Protein AF-A0A6N9BJA4-F1 (afdb_monomer_lite)

Foldseek 3Di:
DAWADDKDAQLVPDFAQEEAEDEDDAFAFQVVRCVCCVVCNVVRNRYMYGRTGQDAQHPPHRRGGDQDHPPDPPDDQPPPHPDRPPCSVVSYDDDDHPPPDDPDD

Radius of gyration: 16.51 Å; chains: 1; bounding box: 33×29×54 Å

Structure (mmCIF, N/CA/C/O backbone):
data_AF-A0A6N9BJA4-F1
#
_entry.id   AF-A0A6N9BJA4-F1
#
loop_
_atom_site.group_PDB
_atom_site.id
_atom_site.type_symbol
_atom_site.label_atom_id
_atom_site.label_alt_id
_atom_site.label_comp_id
_atom_site.label_asym_id
_atom_site.label_entity_id
_atom_site.label_seq_id
_atom_site.pdbx_PDB_ins_code
_atom_site.Cartn_x
_atom_site.Cartn_y
_atom_site.Cartn_z
_atom_site.occupancy
_atom_site.B_iso_or_equiv
_atom_site.auth_seq_id
_atom_site.auth_comp_id
_atom_site.auth_asym_id
_atom_site.auth_atom_id
_atom_site.pdbx_PDB_model_num
ATOM 1 N N . MET A 1 1 ? 18.940 1.744 1.580 1.00 66.00 1 MET A N 1
ATOM 2 C CA . MET A 1 1 ? 17.767 2.288 0.859 1.00 66.00 1 MET A CA 1
ATOM 3 C C . MET A 1 1 ? 16.543 2.140 1.757 1.00 66.00 1 MET A C 1
ATOM 5 O O . MET A 1 1 ? 16.544 1.218 2.558 1.00 66.00 1 MET A O 1
ATOM 9 N N . ARG A 1 2 ? 15.555 3.041 1.713 1.00 77.31 2 ARG A N 1
ATOM 10 C CA . ARG A 1 2 ? 14.319 2.942 2.515 1.00 77.31 2 ARG A CA 1
ATOM 11 C C . ARG A 1 2 ? 13.137 2.867 1.557 1.00 77.31 2 ARG A C 1
ATOM 13 O O . ARG A 1 2 ? 13.057 3.705 0.667 1.00 77.31 2 ARG A O 1
ATOM 20 N N . LEU A 1 3 ? 12.265 1.876 1.733 1.00 86.69 3 LEU A N 1
ATOM 21 C CA . LEU A 1 3 ? 11.016 1.795 0.978 1.00 86.69 3 LEU A CA 1
ATOM 22 C C . LEU A 1 3 ? 9.960 2.665 1.659 1.00 86.69 3 LEU A C 1
ATOM 24 O O . LEU A 1 3 ? 9.770 2.569 2.876 1.00 86.69 3 LEU A O 1
ATOM 28 N N . ASP A 1 4 ? 9.303 3.504 0.869 1.00 88.44 4 ASP A N 1
ATOM 29 C CA . ASP A 1 4 ? 8.211 4.371 1.298 1.00 88.44 4 ASP A CA 1
ATOM 30 C C . ASP A 1 4 ? 7.117 4.394 0.227 1.00 88.44 4 ASP A C 1
ATOM 32 O O . ASP A 1 4 ? 7.344 3.957 -0.904 1.00 88.44 4 ASP A O 1
ATOM 36 N N . GLY A 1 5 ? 5.931 4.861 0.591 1.00 92.94 5 GLY A N 1
ATOM 37 C CA . GLY A 1 5 ? 4.778 4.920 -0.301 1.00 92.94 5 GLY A CA 1
ATOM 38 C C . GLY A 1 5 ? 3.476 5.150 0.457 1.00 92.94 5 GLY A C 1
ATOM 39 O O . GLY A 1 5 ? 3.490 5.281 1.689 1.00 92.94 5 GLY A O 1
ATOM 40 N N . PRO A 1 6 ? 2.348 5.210 -0.258 1.00 97.00 6 PRO A N 1
ATOM 41 C CA . PRO A 1 6 ? 1.053 5.496 0.332 1.00 97.00 6 PRO A CA 1
ATOM 42 C C . PRO A 1 6 ? 0.620 4.445 1.360 1.00 97.00 6 PRO A C 1
ATOM 44 O O . PRO A 1 6 ? 0.995 3.264 1.339 1.00 97.00 6 PRO A O 1
ATOM 47 N N . ARG A 1 7 ? -0.183 4.918 2.314 1.00 96.69 7 ARG A N 1
ATOM 48 C CA . ARG A 1 7 ? -0.631 4.170 3.487 1.00 96.69 7 ARG A CA 1
ATOM 49 C C . ARG A 1 7 ? -2.104 4.431 3.744 1.00 96.69 7 ARG A C 1
ATOM 51 O O . ARG A 1 7 ? -2.547 5.571 3.650 1.00 96.69 7 ARG A O 1
ATOM 58 N N . HIS A 1 8 ? -2.820 3.395 4.165 1.00 97.44 8 HIS A N 1
ATOM 59 C CA . HIS A 1 8 ? -4.192 3.509 4.646 1.00 97.44 8 HIS A CA 1
ATOM 60 C C . HIS A 1 8 ? -4.255 3.012 6.095 1.00 97.44 8 HIS A C 1
ATOM 62 O O . HIS A 1 8 ? -3.972 1.831 6.338 1.00 97.44 8 HIS A O 1
ATOM 68 N N . PRO A 1 9 ? -4.581 3.885 7.067 1.00 96.94 9 PRO A N 1
ATOM 69 C CA . PRO A 1 9 ? -4.559 3.530 8.481 1.00 96.94 9 PRO A CA 1
ATOM 70 C C . PRO A 1 9 ? -5.639 2.488 8.829 1.00 96.94 9 PRO A C 1
ATOM 72 O O . PRO A 1 9 ? -6.603 2.329 8.074 1.00 96.94 9 PRO A O 1
ATOM 75 N N . PRO A 1 10 ? -5.509 1.801 9.980 1.00 97.25 10 PRO A N 1
ATOM 76 C CA . PRO A 1 10 ? -6.575 0.964 10.519 1.00 97.25 10 PRO A CA 1
ATOM 77 C C . PRO A 1 10 ? -7.874 1.750 10.688 1.00 97.25 10 PRO A C 1
ATOM 79 O O . PRO A 1 10 ? -7.871 2.856 11.233 1.00 97.25 10 PRO A O 1
ATOM 82 N N . ALA A 1 11 ? -8.994 1.152 10.283 1.00 95.44 11 ALA A N 1
ATOM 83 C CA . ALA A 1 11 ? -10.317 1.749 10.452 1.00 95.44 11 ALA A CA 1
ATOM 84 C C . ALA A 1 11 ? -10.696 1.913 11.935 1.00 95.44 11 ALA A C 1
ATOM 86 O O . ALA A 1 11 ? -11.505 2.770 12.278 1.00 95.44 11 ALA A O 1
ATOM 87 N N . THR A 1 12 ? -10.088 1.124 12.826 1.00 93.69 12 THR A N 1
ATOM 88 C CA . THR A 1 12 ? -10.274 1.248 14.279 1.00 93.69 12 THR A CA 1
ATOM 89 C C . THR A 1 12 ? -9.680 2.527 14.874 1.00 93.69 12 THR A C 1
ATOM 91 O O . THR A 1 12 ? -10.003 2.856 16.012 1.00 93.69 12 THR A O 1
ATOM 94 N N . GLY A 1 13 ? -8.770 3.215 14.172 1.00 91.00 13 GLY A N 1
ATOM 95 C CA . GLY A 1 13 ? -8.011 4.353 14.709 1.00 91.00 13 GLY A CA 1
ATOM 96 C C . GLY A 1 13 ? -6.980 3.988 15.790 1.00 91.00 13 GLY A C 1
ATOM 97 O O . GLY A 1 13 ? -6.265 4.861 16.278 1.00 91.00 13 GLY A O 1
ATOM 98 N N . ALA A 1 14 ? -6.877 2.709 16.160 1.00 91.19 14 ALA A N 1
ATOM 99 C CA . ALA A 1 14 ? -5.893 2.202 17.108 1.00 91.19 14 ALA A CA 1
ATOM 100 C C . ALA A 1 14 ? -4.568 1.848 16.412 1.00 91.19 14 ALA A C 1
ATOM 102 O O . ALA A 1 14 ? -4.463 1.829 15.183 1.00 91.19 14 ALA A O 1
ATOM 103 N N . ALA A 1 15 ? -3.543 1.520 17.205 1.00 93.69 15 ALA A N 1
ATOM 104 C CA . ALA A 1 15 ? -2.320 0.949 16.655 1.00 93.69 15 ALA A CA 1
ATOM 105 C C . ALA A 1 15 ? -2.637 -0.363 15.898 1.00 93.69 15 ALA A C 1
ATOM 107 O O . ALA A 1 15 ? -3.443 -1.171 16.378 1.00 93.69 15 ALA A O 1
ATOM 108 N N . PRO A 1 16 ? -2.022 -0.593 14.724 1.00 95.62 16 PRO A N 1
ATOM 109 C CA . PRO A 1 16 ? -2.350 -1.741 13.887 1.00 95.62 16 PRO A CA 1
ATOM 110 C C . PRO A 1 16 ? -2.037 -3.054 14.603 1.00 95.62 16 PRO A C 1
ATOM 112 O O . PRO A 1 16 ? -0.976 -3.196 15.208 1.00 95.62 16 PRO A O 1
ATOM 115 N N . ALA A 1 17 ? -2.929 -4.035 14.507 1.00 95.12 17 ALA A N 1
ATOM 116 C CA . ALA A 1 17 ? -2.640 -5.398 14.961 1.00 95.12 17 ALA A CA 1
ATOM 117 C C . ALA A 1 17 ? -1.930 -6.217 13.872 1.00 95.12 17 ALA A C 1
ATOM 119 O O . ALA A 1 17 ? -1.213 -7.172 14.168 1.00 95.12 17 ALA A O 1
ATOM 120 N N . ARG A 1 18 ? -2.100 -5.821 12.604 1.00 94.50 18 ARG A N 1
ATOM 121 C CA . ARG A 1 18 ? -1.469 -6.447 11.439 1.00 94.50 18 ARG A CA 1
ATOM 122 C C . ARG A 1 18 ? -1.119 -5.414 10.372 1.00 94.50 18 ARG A C 1
ATOM 124 O O . ARG A 1 18 ? -1.667 -4.313 10.348 1.00 94.50 18 ARG A O 1
ATOM 131 N N . ILE A 1 19 ? -0.221 -5.795 9.471 1.00 95.44 19 ILE A N 1
ATOM 132 C CA . ILE A 1 19 ? 0.150 -5.000 8.297 1.00 95.44 19 ILE A CA 1
ATOM 133 C C . ILE A 1 19 ? -0.147 -5.815 7.045 1.00 95.44 19 ILE A C 1
ATOM 135 O O . ILE A 1 19 ? 0.216 -6.987 6.972 1.00 95.44 19 ILE A O 1
ATOM 139 N N . VAL A 1 20 ? -0.768 -5.174 6.059 1.00 96.19 20 VAL A N 1
ATOM 140 C CA . VAL A 1 20 ? -0.951 -5.702 4.706 1.00 96.19 20 VAL A CA 1
ATOM 141 C C . VAL A 1 20 ? -0.035 -4.915 3.772 1.00 96.19 20 VAL A C 1
ATOM 143 O O . VAL A 1 20 ? -0.192 -3.705 3.618 1.00 96.19 20 VAL A O 1
ATOM 146 N N . LEU A 1 21 ? 0.942 -5.599 3.176 1.00 95.31 21 LEU A N 1
ATOM 147 C CA . LEU A 1 21 ? 1.858 -5.026 2.188 1.00 95.31 21 LEU A CA 1
ATOM 148 C C . LEU A 1 21 ? 1.335 -5.303 0.778 1.00 95.31 21 LEU A C 1
ATOM 150 O O . LEU A 1 21 ? 1.199 -6.460 0.385 1.00 95.31 21 LEU A O 1
ATOM 154 N N . LEU A 1 22 ? 1.063 -4.242 0.025 1.00 96.38 22 LEU A N 1
ATOM 155 C CA . LEU A 1 22 ? 0.592 -4.291 -1.355 1.00 96.38 22 LEU A CA 1
ATOM 156 C C . LEU A 1 22 ? 1.778 -4.002 -2.279 1.00 96.38 22 LEU A C 1
ATOM 158 O O . LEU A 1 22 ? 2.291 -2.889 -2.304 1.00 96.38 22 LEU A O 1
ATOM 162 N N . LEU A 1 23 ? 2.263 -5.014 -2.996 1.00 95.69 23 LEU A N 1
ATOM 163 C CA . LEU A 1 23 ? 3.424 -4.876 -3.879 1.00 95.69 23 LEU A CA 1
ATOM 164 C C . LEU A 1 23 ? 2.955 -4.768 -5.327 1.00 95.69 23 LEU A C 1
ATOM 166 O O . LEU A 1 23 ? 2.389 -5.716 -5.870 1.00 95.69 23 LEU A O 1
ATOM 170 N N . HIS A 1 24 ? 3.174 -3.605 -5.938 1.00 95.81 24 HIS A N 1
ATOM 171 C CA . HIS A 1 24 ? 2.744 -3.333 -7.306 1.00 95.81 24 HIS A CA 1
ATOM 172 C C . HIS A 1 24 ? 3.572 -4.109 -8.342 1.00 95.81 24 HIS A C 1
ATOM 174 O O . HIS A 1 24 ? 4.711 -4.516 -8.087 1.00 95.81 24 HIS A O 1
ATOM 180 N N . GLY A 1 25 ? 2.989 -4.304 -9.528 1.00 93.81 25 GLY A N 1
ATOM 181 C CA . GLY A 1 25 ? 3.642 -4.956 -10.664 1.00 93.81 25 GLY A CA 1
ATOM 182 C C . GLY A 1 25 ? 4.647 -4.057 -11.393 1.00 93.81 25 GLY A C 1
ATOM 183 O O . GLY A 1 25 ? 4.810 -2.880 -11.078 1.00 93.81 25 GLY A O 1
ATOM 184 N N . TYR A 1 26 ? 5.329 -4.610 -12.396 1.00 93.69 26 TYR A N 1
ATOM 185 C CA . TYR A 1 26 ? 6.279 -3.869 -13.230 1.00 93.69 26 TYR A CA 1
ATOM 186 C C . TYR A 1 26 ? 5.619 -2.675 -13.936 1.00 93.69 26 TYR A C 1
ATOM 188 O O . TYR A 1 26 ? 4.595 -2.840 -14.595 1.00 93.69 26 TYR A O 1
ATOM 196 N N . GLY A 1 27 ? 6.216 -1.486 -13.818 1.00 94.81 27 GLY A N 1
ATOM 197 C CA . GLY A 1 27 ? 5.730 -0.264 -14.466 1.00 94.81 27 GLY A CA 1
ATOM 198 C C . GLY A 1 27 ? 4.571 0.438 -13.759 1.00 94.81 27 GLY A C 1
ATOM 199 O O . GLY A 1 27 ? 4.207 1.527 -14.185 1.00 94.81 27 GLY A O 1
ATOM 200 N N . ALA A 1 28 ? 4.052 -0.143 -12.679 1.00 96.44 28 ALA A N 1
ATOM 201 C CA . ALA A 1 28 ? 3.119 0.495 -11.754 1.00 96.44 28 ALA A CA 1
ATOM 202 C C . ALA A 1 28 ? 3.880 1.229 -10.635 1.00 96.44 28 ALA A C 1
ATOM 204 O O . ALA A 1 28 ? 5.118 1.227 -10.608 1.00 96.44 28 ALA A O 1
ATOM 205 N N . ASP A 1 29 ? 3.156 1.813 -9.689 1.00 95.94 29 ASP A N 1
ATOM 206 C CA . ASP A 1 29 ? 3.707 2.343 -8.450 1.00 95.94 29 ASP A CA 1
ATOM 207 C C . ASP A 1 29 ? 2.815 2.044 -7.220 1.00 95.94 29 ASP A C 1
ATOM 209 O O . ASP A 1 29 ? 1.880 1.242 -7.270 1.00 95.94 29 ASP A O 1
ATOM 213 N N . GLY A 1 30 ? 3.170 2.601 -6.058 1.00 96.25 30 GLY A N 1
ATOM 214 C CA . GLY A 1 30 ? 2.439 2.378 -4.814 1.00 96.25 30 GLY A CA 1
ATOM 215 C C . GLY A 1 30 ? 1.020 2.962 -4.811 1.00 96.25 30 GLY A C 1
ATOM 216 O O . GLY A 1 30 ? 0.143 2.390 -4.154 1.00 96.25 30 GLY A O 1
ATOM 217 N N . ASP A 1 31 ? 0.777 4.055 -5.537 1.00 97.06 31 ASP A N 1
ATOM 218 C CA . ASP A 1 31 ? -0.517 4.743 -5.588 1.00 97.06 31 ASP A CA 1
ATOM 219 C C . ASP A 1 31 ? -1.560 3.922 -6.357 1.00 97.06 31 ASP A C 1
ATOM 221 O O . ASP A 1 31 ? -2.743 3.951 -6.013 1.00 97.06 31 ASP A O 1
ATOM 225 N N . ASP A 1 32 ? -1.126 3.091 -7.308 1.00 94.81 32 ASP A N 1
ATOM 226 C CA . ASP A 1 32 ? -2.017 2.188 -8.042 1.00 94.81 32 ASP A CA 1
ATOM 227 C C . ASP A 1 32 ? -2.707 1.173 -7.115 1.00 94.81 32 ASP A C 1
ATOM 229 O O . ASP A 1 32 ? -3.924 0.979 -7.161 1.00 94.81 32 ASP A O 1
ATOM 233 N N . LEU A 1 33 ? -1.935 0.504 -6.249 1.00 95.50 33 LEU A N 1
ATOM 234 C CA . LEU A 1 33 ? -2.478 -0.571 -5.413 1.00 95.50 33 LEU A CA 1
ATOM 235 C C . LEU A 1 33 ? -3.109 -0.089 -4.109 1.00 95.50 33 LEU A C 1
ATOM 237 O O . LEU A 1 33 ? -3.972 -0.791 -3.574 1.00 95.50 33 LEU A O 1
ATOM 241 N N . ILE A 1 34 ? -2.739 1.086 -3.585 1.00 97.56 34 ILE A N 1
ATOM 242 C CA . ILE A 1 34 ? -3.342 1.570 -2.334 1.00 97.56 34 ILE A CA 1
ATOM 243 C C . ILE A 1 34 ? -4.850 1.818 -2.477 1.00 97.56 34 ILE A C 1
ATOM 245 O O . ILE A 1 34 ? -5.579 1.725 -1.489 1.00 97.56 34 ILE A O 1
ATOM 249 N N . GLY A 1 35 ? -5.341 2.036 -3.703 1.00 96.19 35 GLY A N 1
ATOM 250 C CA . GLY A 1 35 ? -6.768 2.154 -4.008 1.00 96.19 35 GLY A CA 1
ATOM 251 C C . GLY A 1 35 ? -7.609 0.930 -3.612 1.00 96.19 35 GLY A C 1
ATOM 252 O O . GLY A 1 35 ? -8.818 1.058 -3.436 1.00 96.19 35 GLY A O 1
ATOM 253 N N . LEU A 1 36 ? -6.995 -0.242 -3.398 1.00 96.06 36 LEU A N 1
ATOM 254 C CA . LEU A 1 36 ? -7.684 -1.437 -2.889 1.00 96.06 36 LEU A CA 1
ATOM 255 C C . LEU A 1 36 ? -7.986 -1.363 -1.384 1.00 96.06 36 LEU A C 1
ATOM 257 O O . LEU A 1 36 ? -8.907 -2.026 -0.902 1.00 96.06 36 LEU A O 1
ATOM 261 N N . ALA A 1 37 ? -7.228 -0.563 -0.630 1.00 97.69 37 ALA A N 1
ATOM 262 C CA . ALA A 1 37 ? -7.297 -0.548 0.826 1.00 97.69 37 ALA A CA 1
ATOM 263 C C . ALA A 1 37 ? -8.684 -0.156 1.379 1.00 97.69 37 ALA A C 1
ATOM 265 O O . ALA A 1 37 ? -9.169 -0.879 2.251 1.00 97.69 37 ALA A O 1
ATOM 266 N N . PRO A 1 38 ? -9.387 0.881 0.872 1.00 97.19 38 PRO A N 1
ATOM 267 C CA . PRO A 1 38 ? -10.725 1.225 1.361 1.00 97.19 38 PRO A CA 1
ATOM 268 C C . PRO A 1 38 ? -11.757 0.104 1.176 1.00 97.19 38 PRO A C 1
ATOM 270 O O . PRO A 1 38 ? -12.634 -0.064 2.019 1.00 97.19 38 PRO A O 1
ATOM 273 N N . ALA A 1 39 ? -11.644 -0.690 0.105 1.00 97.44 39 ALA A N 1
ATOM 274 C CA . ALA A 1 39 ? -12.556 -1.802 -0.160 1.00 97.44 39 ALA A CA 1
ATOM 275 C C . ALA A 1 39 ? -12.319 -2.996 0.783 1.00 97.44 39 ALA A C 1
ATOM 277 O O . ALA A 1 39 ? -13.255 -3.725 1.109 1.00 97.44 39 ALA A O 1
ATOM 278 N N . TRP A 1 40 ? -11.079 -3.202 1.236 1.00 97.38 40 TRP A N 1
ATOM 279 C CA . TRP A 1 40 ? -10.710 -4.302 2.135 1.00 97.38 40 TRP A CA 1
ATOM 280 C C . TRP A 1 40 ? -10.739 -3.927 3.619 1.00 97.38 40 TRP A C 1
ATOM 282 O O . TRP A 1 40 ? -10.880 -4.809 4.468 1.00 97.38 40 TRP A O 1
ATOM 292 N N . ALA A 1 41 ? -10.646 -2.636 3.947 1.00 96.88 41 ALA A N 1
ATOM 293 C CA . ALA A 1 41 ? -10.654 -2.136 5.318 1.00 96.88 41 ALA A CA 1
ATOM 294 C C . ALA A 1 41 ? -11.851 -2.623 6.166 1.00 96.88 41 ALA A C 1
ATOM 296 O O . ALA A 1 41 ? -11.620 -2.963 7.326 1.00 96.88 41 ALA A O 1
ATOM 297 N N . PRO A 1 42 ? -13.093 -2.757 5.646 1.00 97.00 42 PRO A N 1
ATOM 298 C CA . PRO A 1 42 ? -14.210 -3.284 6.436 1.00 97.00 42 PRO A CA 1
ATOM 299 C C . PRO A 1 42 ? -14.010 -4.731 6.909 1.00 97.00 42 PRO A C 1
ATOM 301 O O . PRO A 1 42 ? -14.455 -5.0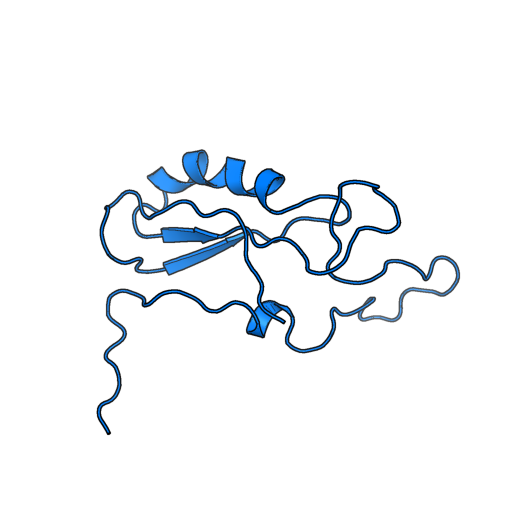88 7.997 1.00 97.00 42 PRO A O 1
ATOM 304 N N . ALA A 1 43 ? -13.328 -5.561 6.114 1.00 97.50 43 ALA A N 1
ATOM 305 C CA . ALA A 1 43 ? -13.040 -6.953 6.461 1.00 97.50 43 ALA A CA 1
ATOM 306 C C . ALA A 1 43 ? -11.805 -7.097 7.371 1.00 97.50 43 ALA A C 1
ATOM 308 O O . ALA A 1 43 ? -11.637 -8.121 8.031 1.00 97.50 43 ALA A O 1
ATOM 309 N N . MET A 1 44 ? -10.936 -6.082 7.405 1.00 97.25 44 MET A N 1
ATOM 310 C CA . MET A 1 44 ? -9.69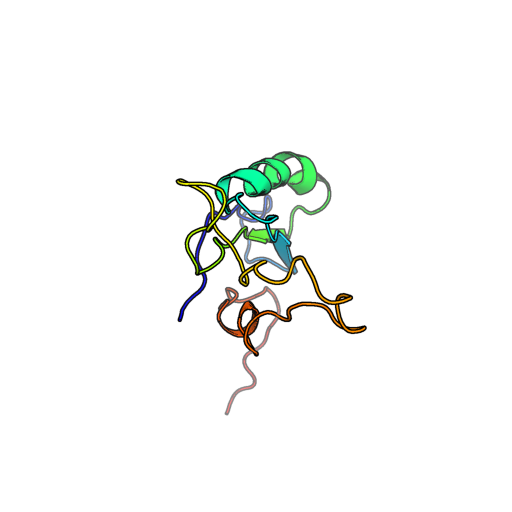1 -6.059 8.181 1.00 97.25 44 MET A CA 1
ATOM 311 C C . MET A 1 44 ? -9.529 -4.715 8.914 1.00 97.25 44 MET A C 1
ATOM 313 O O . MET A 1 44 ? -8.600 -3.956 8.626 1.00 97.25 44 MET A O 1
ATOM 317 N N . PRO A 1 45 ? -10.426 -4.384 9.860 1.00 96.88 45 PRO A N 1
ATOM 318 C CA . PRO A 1 45 ? -10.483 -3.047 10.452 1.00 96.88 45 PRO A CA 1
ATOM 319 C C . PRO A 1 45 ? -9.249 -2.698 11.301 1.00 96.88 45 PRO A C 1
ATOM 321 O O . PRO A 1 45 ? -8.959 -1.523 11.519 1.00 96.88 45 PRO A O 1
ATOM 324 N N . ASP A 1 46 ? -8.508 -3.705 11.768 1.00 96.94 46 ASP A N 1
ATOM 325 C CA . ASP A 1 46 ? -7.291 -3.602 12.581 1.00 96.94 46 ASP A CA 1
ATOM 326 C C . ASP A 1 46 ? -5.987 -3.565 11.753 1.00 96.94 46 ASP A C 1
ATOM 328 O O . ASP A 1 46 ? -4.891 -3.548 12.329 1.00 96.94 46 ASP A O 1
ATOM 332 N N . ALA A 1 47 ? -6.084 -3.576 10.419 1.00 97.50 47 ALA A N 1
ATOM 333 C CA . ALA A 1 47 ? -4.940 -3.628 9.518 1.00 97.50 47 ALA A CA 1
ATOM 334 C C . ALA A 1 47 ? -4.458 -2.241 9.081 1.00 97.50 47 ALA A C 1
ATOM 336 O O . ALA A 1 47 ? -5.239 -1.389 8.667 1.00 97.50 47 ALA A O 1
ATOM 337 N N . LEU A 1 48 ? -3.139 -2.048 9.092 1.00 97.19 48 LEU A N 1
ATOM 338 C CA . LEU A 1 48 ? -2.493 -0.990 8.320 1.00 97.19 48 LEU A CA 1
ATOM 339 C C . LEU A 1 48 ? -2.182 -1.520 6.919 1.00 97.19 48 LEU A C 1
ATOM 341 O O . LEU A 1 48 ? -1.418 -2.478 6.788 1.00 97.19 48 LEU A O 1
ATOM 345 N N . PHE A 1 49 ? -2.693 -0.864 5.882 1.00 97.38 49 PHE A N 1
ATOM 346 C CA . PHE A 1 49 ? -2.287 -1.152 4.507 1.00 97.38 49 PHE A CA 1
ATOM 347 C C . PHE A 1 49 ? -1.136 -0.234 4.111 1.00 97.38 49 PHE A C 1
ATOM 349 O O . PHE A 1 49 ? -1.168 0.972 4.370 1.00 97.38 49 PHE A O 1
ATOM 356 N N . VAL A 1 50 ? -0.116 -0.806 3.479 1.00 97.06 50 VAL A N 1
ATOM 357 C CA . VAL A 1 50 ? 1.041 -0.073 2.967 1.00 97.06 50 VAL A CA 1
ATOM 358 C C . VAL A 1 50 ? 1.332 -0.541 1.553 1.00 97.06 50 VAL A C 1
ATOM 360 O O . VAL A 1 50 ? 1.472 -1.740 1.326 1.00 97.06 50 VAL A O 1
ATOM 363 N N . SER A 1 51 ? 1.474 0.402 0.628 1.00 97.12 51 SER A N 1
ATOM 364 C CA . SER A 1 51 ? 1.820 0.124 -0.763 1.00 97.12 51 SER A CA 1
ATOM 365 C C . SER A 1 51 ? 3.117 0.860 -1.115 1.00 97.12 51 SER A C 1
ATOM 367 O O . SER A 1 51 ? 3.078 2.018 -1.517 1.00 97.12 51 SER A O 1
ATOM 369 N N . PRO A 1 52 ? 4.297 0.273 -0.846 1.00 95.88 52 PRO A N 1
ATOM 370 C CA . PRO A 1 52 ? 5.571 0.936 -1.105 1.00 95.88 52 PRO A CA 1
ATOM 371 C C . PRO A 1 52 ? 5.846 1.070 -2.608 1.00 95.88 52 PRO A C 1
ATOM 373 O O . PRO A 1 52 ? 5.614 0.132 -3.370 1.00 95.88 52 PRO A O 1
ATOM 376 N N . HIS A 1 53 ? 6.441 2.191 -3.019 1.00 95.00 53 HIS A N 1
ATOM 377 C CA . HIS A 1 53 ? 6.994 2.315 -4.365 1.00 95.00 53 HIS A CA 1
ATOM 378 C C . HIS A 1 53 ? 8.238 1.434 -4.494 1.00 95.00 53 HIS A C 1
ATOM 380 O O . HIS A 1 53 ? 9.141 1.477 -3.647 1.00 95.00 53 HIS A O 1
ATOM 386 N N . ALA A 1 54 ? 8.332 0.685 -5.590 1.00 94.19 54 ALA A N 1
ATOM 387 C CA . ALA A 1 54 ? 9.552 -0.022 -5.922 1.00 94.19 54 ALA A CA 1
ATOM 388 C C . ALA A 1 54 ? 10.707 0.975 -6.132 1.00 94.19 54 ALA A C 1
ATOM 390 O O . ALA A 1 54 ? 10.509 2.096 -6.608 1.00 94.19 54 ALA A O 1
ATOM 391 N N . PRO A 1 55 ? 11.942 0.624 -5.768 1.00 92.00 55 PRO A N 1
ATOM 392 C CA . PRO A 1 55 ? 13.012 1.605 -5.641 1.00 92.00 55 PRO A CA 1
ATOM 393 C C . PRO A 1 55 ? 13.587 2.101 -6.964 1.00 92.00 55 PRO A C 1
ATOM 395 O O . PRO A 1 55 ? 14.165 3.185 -6.986 1.00 92.00 55 PRO A O 1
ATOM 398 N N . PHE A 1 56 ? 13.430 1.342 -8.046 1.00 91.44 56 PHE A N 1
ATOM 399 C CA . PHE A 1 56 ? 14.035 1.677 -9.327 1.00 91.44 56 PHE A CA 1
ATOM 400 C C . PHE A 1 56 ? 12.995 2.283 -10.278 1.00 91.44 56 PHE A C 1
ATOM 402 O O . PHE A 1 56 ? 11.842 1.838 -10.272 1.00 91.44 56 PHE A O 1
ATOM 409 N N . PRO A 1 57 ? 13.369 3.283 -11.096 1.00 93.38 57 PRO A N 1
ATOM 410 C CA . PRO A 1 57 ? 12.564 3.701 -12.240 1.00 93.38 57 PRO A CA 1
ATOM 411 C C . PRO A 1 57 ? 12.316 2.518 -13.179 1.00 93.38 57 PRO A C 1
ATOM 413 O O . PRO A 1 57 ? 13.206 1.686 -13.363 1.00 93.38 57 PRO A O 1
ATOM 416 N N . CYS A 1 58 ? 11.118 2.433 -13.753 1.00 93.88 58 CYS A N 1
ATOM 417 C CA . CYS A 1 58 ? 10.795 1.377 -14.701 1.00 93.88 58 CYS A CA 1
ATOM 418 C C . CYS A 1 58 ? 11.435 1.643 -16.069 1.00 93.88 58 CYS A C 1
ATOM 420 O O . CYS A 1 58 ? 11.281 2.718 -16.643 1.00 93.88 58 CYS A O 1
ATOM 422 N N . GLU A 1 59 ? 12.105 0.639 -16.624 1.00 91.44 59 GLU A N 1
ATOM 423 C CA . GLU A 1 59 ? 12.740 0.725 -17.943 1.00 91.44 59 GLU A CA 1
ATOM 424 C C . GLU A 1 59 ? 11.706 0.814 -19.080 1.00 91.44 59 GLU A C 1
ATOM 426 O O . GLU A 1 59 ? 11.945 1.470 -20.091 1.00 91.44 59 GLU A O 1
ATOM 431 N N . GLY A 1 60 ? 10.555 0.149 -18.920 1.00 89.81 60 GLY A N 1
ATOM 432 C CA . GLY A 1 60 ? 9.492 0.058 -19.927 1.00 89.81 60 GLY A CA 1
ATOM 433 C C . GLY A 1 60 ? 8.319 1.022 -19.727 1.00 89.81 60 GLY A C 1
ATOM 434 O O . GLY A 1 60 ? 7.400 1.019 -20.543 1.00 89.81 60 GLY A O 1
ATOM 435 N N . ALA A 1 61 ? 8.314 1.821 -18.656 1.00 91.50 61 ALA A N 1
ATOM 436 C CA . ALA A 1 61 ? 7.230 2.749 -18.334 1.00 91.50 61 ALA A CA 1
ATOM 437 C C . ALA A 1 61 ? 7.799 4.056 -17.744 1.00 91.50 61 ALA A C 1
ATOM 439 O O . ALA A 1 61 ? 8.246 4.040 -16.598 1.00 91.50 61 ALA A O 1
ATOM 440 N N . PRO A 1 62 ? 7.754 5.196 -18.469 1.00 89.50 62 PRO A N 1
ATOM 441 C CA . PRO A 1 62 ? 8.435 6.442 -18.081 1.00 89.50 62 PRO A CA 1
ATOM 442 C C . PRO A 1 62 ? 8.095 6.998 -16.692 1.00 89.50 62 PRO A C 1
ATOM 444 O O . PRO A 1 62 ? 8.918 7.679 -16.087 1.00 89.50 62 PRO A O 1
ATOM 447 N N . PHE A 1 63 ? 6.891 6.718 -16.192 1.00 92.44 63 PHE A N 1
ATOM 448 C CA . PHE A 1 63 ? 6.419 7.176 -14.880 1.00 92.44 63 PHE A CA 1
ATOM 449 C C . PHE A 1 63 ? 6.309 6.040 -13.853 1.00 92.44 63 PHE A C 1
ATOM 451 O O . PHE A 1 63 ? 5.971 6.283 -12.701 1.00 92.44 63 PHE A O 1
ATOM 458 N N . GLY A 1 64 ? 6.602 4.804 -14.262 1.00 94.38 64 GLY A N 1
ATOM 459 C CA . GLY A 1 64 ? 6.440 3.611 -13.445 1.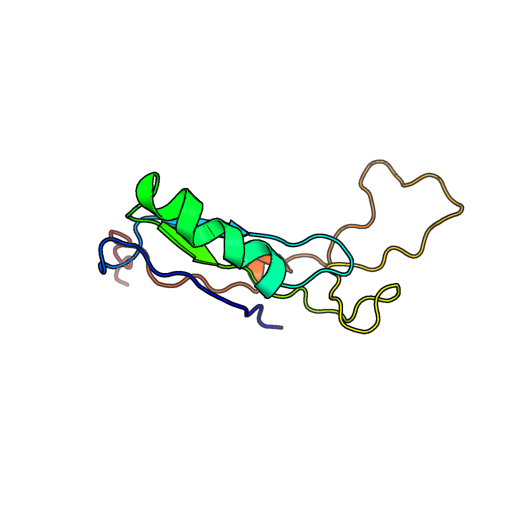00 94.38 64 GLY A CA 1
ATOM 460 C C . GLY A 1 64 ? 7.664 3.266 -12.608 1.00 94.38 64 GLY A C 1
ATOM 461 O O . GLY A 1 64 ? 8.755 3.824 -12.763 1.00 94.38 64 GLY A O 1
ATOM 462 N N . ARG A 1 65 ? 7.504 2.262 -11.746 1.00 95.19 65 ARG A N 1
ATOM 463 C CA . ARG A 1 65 ? 8.553 1.744 -10.864 1.00 95.19 65 ARG A CA 1
ATOM 464 C C . ARG A 1 65 ? 8.773 0.246 -11.095 1.00 95.19 65 ARG A C 1
ATOM 466 O O . ARG A 1 65 ? 7.894 -0.466 -11.580 1.00 95.19 65 ARG A O 1
ATOM 473 N N . GLN A 1 66 ? 9.960 -0.249 -10.753 1.00 93.12 66 GLN A N 1
ATOM 474 C CA . GLN A 1 66 ? 10.308 -1.670 -10.843 1.00 93.12 66 GLN A CA 1
ATOM 475 C C . GLN A 1 66 ? 11.110 -2.139 -9.622 1.00 93.12 66 GLN A C 1
ATOM 477 O O . GLN A 1 66 ? 11.914 -1.398 -9.050 1.00 93.12 66 GLN A O 1
ATOM 482 N N . TRP A 1 67 ? 10.889 -3.390 -9.218 1.00 90.62 67 TRP A N 1
ATOM 483 C CA . TRP A 1 67 ? 11.605 -4.035 -8.107 1.00 90.62 67 TRP A CA 1
ATOM 484 C C . TRP A 1 67 ? 12.973 -4.572 -8.533 1.00 90.62 67 TRP A C 1
ATOM 486 O O . TRP A 1 67 ? 13.915 -4.582 -7.744 1.00 90.62 67 TRP A O 1
ATOM 496 N N . PHE A 1 68 ? 13.068 -4.995 -9.789 1.00 86.44 68 PHE A N 1
ATOM 497 C CA . PHE A 1 68 ? 14.250 -5.516 -10.464 1.00 86.44 68 PHE A CA 1
ATOM 498 C C . PHE A 1 68 ? 14.077 -5.306 -11.974 1.00 86.44 68 PHE A C 1
ATOM 500 O O . PHE A 1 68 ? 12.954 -5.119 -12.449 1.00 86.44 68 PHE A O 1
ATOM 507 N N . GLY A 1 69 ? 15.185 -5.299 -12.717 1.00 84.94 69 GLY A N 1
ATOM 508 C CA . GLY A 1 69 ? 15.155 -5.200 -14.177 1.00 84.94 69 GLY A CA 1
ATOM 509 C C . GLY A 1 69 ? 14.565 -6.451 -14.817 1.00 84.94 69 GLY A C 1
ATOM 510 O O . GLY A 1 69 ? 14.784 -7.563 -14.337 1.00 84.94 69 GLY A O 1
ATOM 511 N N . LEU A 1 70 ? 13.829 -6.267 -15.914 1.00 77.00 70 LEU A N 1
ATOM 512 C CA . LEU A 1 70 ? 13.273 -7.375 -16.705 1.00 77.00 70 LEU A CA 1
ATOM 513 C C . LEU A 1 70 ? 14.101 -7.678 -17.967 1.00 77.00 70 LEU A C 1
ATOM 515 O O . LEU A 1 70 ? 13.665 -8.439 -18.834 1.00 77.00 70 LEU A O 1
ATOM 519 N N . HIS A 1 71 ? 15.293 -7.091 -18.094 1.00 65.19 71 HIS A N 1
ATOM 520 C CA . HIS A 1 71 ? 16.191 -7.336 -19.217 1.00 65.19 71 HIS A CA 1
ATOM 521 C C . HIS A 1 71 ? 16.795 -8.746 -19.156 1.00 65.19 71 HIS A C 1
ATOM 523 O O . HIS A 1 71 ? 17.727 -9.018 -18.408 1.00 65.19 71 HIS A O 1
ATOM 529 N N . GLY A 1 72 ? 16.222 -9.629 -19.975 1.00 56.97 72 GLY A N 1
ATOM 530 C CA . GLY A 1 72 ? 16.615 -11.026 -20.159 1.00 56.97 72 GLY A CA 1
ATOM 531 C C . GLY A 1 72 ? 15.611 -11.755 -21.055 1.00 56.97 72 GLY A C 1
ATOM 532 O O . GLY A 1 72 ? 15.065 -12.782 -20.675 1.00 56.97 72 GLY A O 1
ATOM 533 N N . ARG A 1 73 ? 15.270 -11.176 -22.215 1.00 51.09 73 ARG A N 1
ATOM 5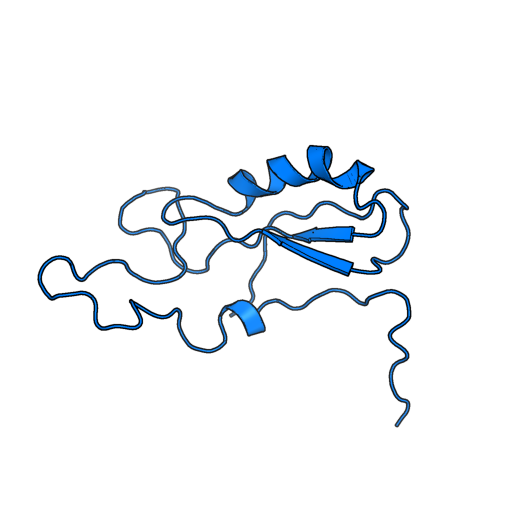34 C CA . ARG A 1 73 ? 14.381 -11.801 -23.212 1.00 51.09 73 ARG A 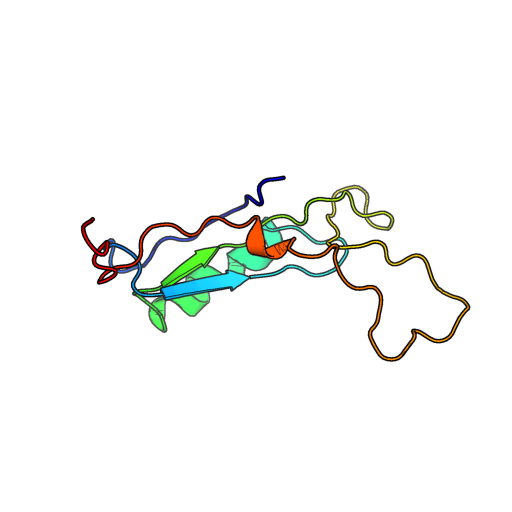CA 1
ATOM 535 C C . ARG A 1 73 ? 15.232 -12.449 -24.303 1.00 51.09 73 ARG A C 1
ATOM 537 O O . ARG A 1 73 ? 15.432 -11.866 -25.360 1.00 51.09 73 ARG A O 1
ATOM 544 N N . GLY A 1 74 ? 15.771 -13.626 -24.019 1.00 52.31 74 GLY A N 1
ATOM 545 C CA . GLY A 1 74 ? 16.519 -14.420 -24.996 1.00 52.31 74 GLY A CA 1
ATOM 546 C C . GLY A 1 74 ? 16.936 -15.769 -24.431 1.00 52.31 74 GLY A C 1
ATOM 547 O O . GLY A 1 74 ? 16.750 -16.790 -25.085 1.00 52.31 74 GLY A O 1
ATOM 548 N N . ASP A 1 75 ? 17.379 -15.777 -23.178 1.00 54.50 75 ASP A N 1
ATOM 549 C CA . ASP A 1 75 ? 17.678 -17.005 -22.455 1.00 54.50 75 ASP A CA 1
ATOM 550 C C . ASP A 1 75 ? 16.437 -17.497 -21.697 1.00 54.50 75 ASP A C 1
ATOM 552 O O . ASP A 1 75 ? 15.645 -16.677 -21.213 1.00 54.50 75 ASP A O 1
ATOM 556 N N . PRO A 1 76 ? 16.233 -18.824 -21.580 1.00 56.62 76 PRO A N 1
ATOM 557 C CA . PRO A 1 76 ? 15.231 -19.376 -20.682 1.00 56.62 76 PRO A CA 1
ATOM 558 C C . PRO A 1 76 ? 15.412 -18.752 -19.303 1.00 56.62 76 PRO A C 1
ATOM 560 O O . PRO A 1 76 ? 16.517 -18.768 -18.763 1.00 56.62 76 PRO A O 1
ATOM 563 N N . ILE A 1 77 ? 14.332 -18.209 -18.736 1.00 57.88 77 ILE A N 1
ATOM 564 C CA . ILE A 1 77 ? 14.354 -17.725 -17.359 1.00 57.88 77 ILE A CA 1
ATOM 565 C C . ILE A 1 77 ? 14.827 -18.900 -16.488 1.00 57.88 77 ILE A C 1
ATOM 567 O O . ILE A 1 77 ? 14.121 -19.915 -16.448 1.00 57.88 77 ILE A O 1
ATOM 571 N N . PRO A 1 78 ? 16.005 -18.822 -15.831 1.00 55.31 78 PRO A N 1
ATOM 572 C CA . PRO A 1 78 ? 16.454 -19.901 -14.965 1.00 55.31 78 PRO A CA 1
ATOM 573 C C . PRO A 1 78 ? 15.369 -20.145 -13.919 1.00 55.31 78 PRO A C 1
ATOM 575 O O . PRO A 1 78 ? 14.726 -19.191 -13.479 1.00 55.31 78 PRO A O 1
ATOM 578 N N . HIS A 1 79 ? 15.124 -21.408 -13.556 1.00 49.78 79 HIS A N 1
ATOM 579 C CA . HIS A 1 79 ? 14.146 -21.773 -12.528 1.00 49.78 79 HIS A CA 1
ATOM 580 C C . HIS A 1 79 ? 14.435 -20.966 -11.244 1.00 49.78 79 HIS A C 1
ATOM 582 O O . HIS A 1 79 ? 15.335 -21.312 -10.486 1.00 49.78 79 HIS A O 1
ATOM 588 N N . GLY A 1 80 ? 13.739 -19.838 -11.055 1.00 56.28 80 GLY A N 1
ATOM 589 C CA . GLY A 1 80 ? 14.095 -18.817 -10.061 1.00 56.28 80 GLY A CA 1
ATOM 590 C C . GLY A 1 80 ? 13.810 -17.367 -10.476 1.00 56.28 80 GLY A C 1
ATOM 591 O O . GLY A 1 80 ? 13.506 -16.558 -9.608 1.00 56.28 80 GLY A O 1
ATOM 592 N N . GLY A 1 81 ? 13.810 -17.040 -11.775 1.00 55.75 81 GLY A N 1
ATOM 593 C CA . GLY A 1 81 ? 13.541 -15.671 -12.235 1.00 55.75 81 GLY A CA 1
ATOM 594 C C . GLY A 1 81 ? 14.638 -14.659 -11.881 1.00 55.75 81 GLY A C 1
ATOM 595 O O . GLY A 1 81 ? 15.567 -14.971 -11.138 1.00 55.75 81 GLY A O 1
ATOM 596 N N . PRO A 1 82 ? 14.563 -13.426 -12.408 1.00 59.84 82 PRO A N 1
ATOM 597 C CA . PRO A 1 82 ? 15.285 -12.313 -11.808 1.00 59.84 82 PRO A CA 1
ATOM 598 C C . PRO A 1 82 ? 14.767 -12.107 -10.377 1.00 59.84 82 PRO A C 1
ATOM 600 O O . PRO A 1 82 ? 13.610 -11.745 -10.166 1.00 59.84 82 PRO A O 1
ATOM 603 N N . SER A 1 83 ? 15.621 -12.365 -9.390 1.00 58.56 83 SER A N 1
ATOM 604 C CA . SER A 1 83 ? 15.320 -12.072 -7.990 1.00 58.56 83 SER A CA 1
ATOM 605 C C . SER A 1 83 ? 15.548 -10.583 -7.714 1.00 58.56 83 SER A C 1
ATOM 607 O O . SER A 1 83 ? 16.529 -10.016 -8.206 1.00 58.56 83 SER A O 1
ATOM 609 N N . PRO A 1 84 ? 14.693 -9.924 -6.909 1.00 62.41 84 PRO A N 1
ATOM 610 C CA . PRO A 1 84 ? 15.042 -8.621 -6.359 1.00 62.41 84 PRO A CA 1
ATOM 611 C C . PRO A 1 84 ? 16.386 -8.709 -5.620 1.00 62.41 84 PRO A C 1
ATOM 613 O O . PRO A 1 84 ? 16.702 -9.773 -5.083 1.00 62.41 84 PRO A O 1
ATOM 616 N N . PRO A 1 85 ? 17.162 -7.612 -5.538 1.00 65.06 85 PRO A N 1
ATOM 617 C CA . PRO A 1 85 ? 18.342 -7.594 -4.685 1.00 65.06 85 PRO A CA 1
ATOM 618 C C . PRO A 1 85 ? 17.954 -8.017 -3.264 1.00 65.06 85 PRO A C 1
ATOM 620 O O . PRO A 1 85 ? 16.906 -7.600 -2.748 1.00 65.06 85 PRO A O 1
ATOM 623 N N . ASP A 1 86 ? 18.790 -8.859 -2.655 1.00 65.56 86 ASP A N 1
ATOM 624 C CA . ASP A 1 86 ? 18.533 -9.421 -1.332 1.00 65.56 86 ASP A CA 1
ATOM 625 C C . ASP A 1 86 ? 18.137 -8.321 -0.341 1.00 65.56 86 ASP A C 1
ATOM 627 O O . ASP A 1 86 ? 18.768 -7.268 -0.235 1.00 65.56 86 ASP A O 1
ATOM 631 N N . GLY A 1 87 ? 17.043 -8.554 0.384 1.00 66.88 87 GLY A N 1
ATOM 632 C CA . GLY A 1 87 ? 16.592 -7.633 1.423 1.00 66.88 87 GLY A CA 1
ATOM 633 C C . GLY A 1 87 ? 15.873 -6.369 0.932 1.00 66.88 87 GLY A C 1
ATOM 634 O O . GLY A 1 87 ? 15.669 -5.456 1.738 1.00 66.88 87 GLY A O 1
ATOM 635 N N . ILE A 1 88 ? 15.404 -6.298 -0.324 1.00 76.62 88 ILE A N 1
ATOM 636 C CA . ILE A 1 88 ? 14.584 -5.157 -0.784 1.00 76.62 88 ILE A CA 1
ATOM 637 C C . ILE A 1 88 ? 13.382 -4.929 0.147 1.00 76.62 88 ILE A C 1
ATOM 639 O O . ILE A 1 88 ? 13.187 -3.826 0.651 1.00 76.62 88 ILE A O 1
ATOM 643 N N . LEU A 1 89 ? 12.658 -5.997 0.500 1.00 73.00 89 LEU A N 1
ATOM 644 C CA . LEU A 1 89 ? 11.524 -5.935 1.424 1.00 73.00 89 LEU A CA 1
ATOM 645 C C . LEU A 1 89 ? 11.963 -5.726 2.877 1.00 73.00 89 LEU A C 1
ATOM 647 O O . LEU A 1 89 ? 11.217 -5.147 3.657 1.00 73.00 89 LEU A O 1
ATOM 651 N N . GLN A 1 90 ? 13.187 -6.114 3.246 1.00 75.62 90 GLN A N 1
ATOM 652 C CA . GLN A 1 90 ? 13.738 -5.850 4.584 1.00 75.62 90 GLN A CA 1
ATOM 653 C C . GLN A 1 90 ? 14.028 -4.358 4.807 1.00 75.62 90 GLN A C 1
ATOM 655 O O . GLN A 1 90 ? 14.127 -3.899 5.943 1.00 75.62 90 GLN A O 1
ATOM 660 N N . SER A 1 91 ? 14.131 -3.577 3.726 1.00 77.69 91 SER A N 1
ATOM 661 C CA . SER A 1 91 ? 14.259 -2.118 3.791 1.00 77.69 91 SER A CA 1
ATOM 662 C C . SER A 1 91 ? 12.946 -1.413 4.153 1.00 77.69 91 SER A C 1
ATOM 664 O O . SER A 1 91 ? 12.953 -0.210 4.441 1.00 77.69 91 SER A O 1
ATOM 666 N N . PHE A 1 92 ? 11.818 -2.132 4.156 1.00 79.56 92 PHE A N 1
ATOM 667 C CA . PHE A 1 92 ? 10.574 -1.643 4.733 1.00 79.56 92 PHE A CA 1
ATOM 668 C C . PHE A 1 92 ? 10.657 -1.693 6.264 1.00 79.56 92 PHE A C 1
ATOM 670 O O . PHE A 1 92 ? 10.869 -2.745 6.861 1.00 79.56 92 PHE A O 1
ATOM 677 N N . LYS A 1 93 ? 10.462 -0.541 6.915 1.00 82.50 93 LYS A N 1
ATOM 678 C CA . LYS A 1 93 ? 10.380 -0.448 8.378 1.00 82.50 93 LYS A CA 1
ATOM 679 C C . LYS A 1 93 ? 8.906 -0.378 8.803 1.00 82.50 93 LYS A C 1
ATOM 681 O O . LYS A 1 93 ? 8.301 0.689 8.639 1.00 82.50 93 LYS A O 1
ATOM 686 N N . PRO A 1 94 ? 8.316 -1.469 9.330 1.00 76.00 94 PRO A N 1
ATOM 687 C CA . PRO A 1 94 ? 6.936 -1.446 9.798 1.00 76.00 94 PRO A CA 1
ATOM 688 C C . PRO A 1 94 ? 6.790 -0.529 11.024 1.00 76.00 94 PRO A C 1
ATOM 690 O O . PRO A 1 94 ? 7.730 -0.408 11.817 1.00 76.00 94 PRO A O 1
ATOM 693 N N . PRO A 1 95 ? 5.632 0.128 11.209 1.00 79.75 95 PRO A N 1
ATOM 694 C CA . PRO A 1 95 ? 5.316 0.768 12.480 1.00 79.75 95 PRO A CA 1
ATOM 695 C C . PRO A 1 95 ? 5.124 -0.271 13.591 1.00 79.75 95 PRO A C 1
ATOM 697 O O . PRO A 1 95 ? 5.019 -1.471 13.341 1.00 79.75 95 PRO A O 1
ATOM 700 N N . HIS A 1 96 ? 5.075 0.207 14.833 1.00 81.75 96 HIS A N 1
ATOM 701 C CA . HIS A 1 96 ? 4.826 -0.648 15.987 1.00 81.75 96 HIS A CA 1
ATOM 702 C C . HIS A 1 96 ? 3.434 -1.288 15.909 1.00 81.75 96 HIS A C 1
ATOM 704 O O . HIS A 1 96 ? 2.450 -0.588 15.661 1.00 81.75 96 HIS A O 1
ATOM 710 N N . LEU A 1 97 ? 3.361 -2.601 16.136 1.00 84.81 97 LEU A N 1
ATOM 711 C CA . LEU A 1 97 ? 2.099 -3.329 16.208 1.00 84.81 97 LEU A CA 1
ATOM 712 C C . LEU A 1 97 ? 1.567 -3.347 17.642 1.00 84.81 97 LEU A C 1
ATOM 714 O O . LEU A 1 97 ? 2.330 -3.436 18.611 1.00 84.81 97 LEU A O 1
ATOM 718 N N . SER A 1 98 ? 0.247 -3.318 17.778 1.00 80.44 98 SER A N 1
ATOM 719 C CA . SER A 1 98 ? -0.429 -3.546 19.053 1.00 80.44 98 SER A CA 1
ATOM 720 C C . SER A 1 98 ? -0.010 -4.900 19.637 1.00 80.44 98 SER A C 1
ATOM 722 O O . SER A 1 98 ? -0.103 -5.927 18.972 1.00 80.44 98 SER A O 1
ATOM 724 N N . GLY A 1 99 ? 0.471 -4.908 20.884 1.00 69.19 99 GLY A N 1
ATOM 725 C CA . GLY A 1 99 ? 0.835 -6.133 21.608 1.00 69.19 99 GLY A CA 1
ATOM 726 C C . GLY A 1 99 ? 2.297 -6.581 21.487 1.00 69.19 99 GLY A C 1
ATOM 727 O O . GLY A 1 99 ? 2.707 -7.485 22.217 1.00 69.19 99 GLY A O 1
ATOM 728 N N . THR A 1 100 ? 3.129 -5.933 20.662 1.00 60.44 100 THR A N 1
ATOM 729 C CA . THR A 1 100 ? 4.583 -6.173 20.688 1.00 60.44 100 THR A CA 1
ATOM 730 C C . THR A 1 100 ? 5.202 -5.553 21.946 1.00 60.44 100 THR A C 1
ATOM 732 O O . THR A 1 100 ? 5.669 -4.421 21.935 1.00 60.44 100 THR A O 1
ATOM 735 N N . ARG A 1 101 ? 5.240 -6.276 23.072 1.00 57.22 101 ARG A N 1
ATOM 736 C CA . ARG A 1 101 ? 6.084 -5.869 24.211 1.00 57.22 101 ARG A CA 1
ATOM 737 C C . ARG A 1 101 ? 7.534 -5.794 23.719 1.00 57.22 101 ARG A C 1
ATOM 739 O O . ARG A 1 101 ? 8.085 -6.811 23.298 1.00 57.22 101 ARG A O 1
ATOM 746 N N . GLN A 1 102 ? 8.169 -4.619 23.789 1.00 56.56 102 GLN A N 1
ATOM 747 C CA . GLN A 1 102 ? 9.631 -4.552 23.749 1.00 56.56 102 GLN A CA 1
ATOM 748 C C . GLN A 1 102 ? 10.132 -5.480 24.859 1.00 56.56 102 GLN A C 1
ATOM 750 O O . GLN A 1 102 ? 9.794 -5.273 26.027 1.00 56.56 102 GLN A O 1
ATOM 755 N N . ARG A 1 103 ? 10.881 -6.537 24.516 1.00 50.72 103 ARG A N 1
ATOM 756 C CA . ARG A 1 103 ? 11.611 -7.282 25.545 1.00 50.72 103 ARG A CA 1
ATOM 757 C C . ARG A 1 103 ? 12.581 -6.284 26.171 1.00 50.72 103 ARG A C 1
ATOM 759 O O . ARG A 1 103 ? 13.470 -5.785 25.484 1.00 50.72 103 ARG A O 1
ATOM 766 N N . GLY A 1 104 ? 12.314 -5.928 27.426 1.00 52.78 104 GLY A N 1
ATOM 767 C CA . GLY A 1 104 ? 13.196 -5.097 28.230 1.00 52.78 104 GLY A CA 1
ATOM 768 C C . GLY A 1 104 ? 14.579 -5.735 28.289 1.00 52.78 104 GLY A C 1
ATOM 769 O O . GLY A 1 104 ? 14.68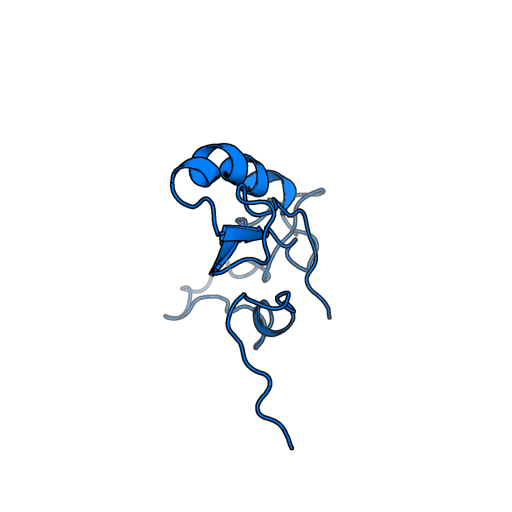5 -6.962 28.344 1.00 52.78 104 GLY A O 1
ATOM 770 N N . ARG A 1 105 ? 15.595 -4.878 28.185 1.00 46.88 105 ARG A N 1
ATOM 771 C CA . ARG A 1 105 ? 16.995 -5.203 28.464 1.00 46.88 105 ARG A CA 1
ATOM 772 C C . ARG A 1 105 ? 17.175 -5.664 29.902 1.00 46.88 105 ARG A C 1
ATOM 774 O O . ARG A 1 105 ? 16.432 -5.143 30.763 1.00 46.88 105 ARG A O 1
#

pLDDT: mean 83.92, std 15.86, range [46.88, 97.69]

Sequence (105 aa):
MRLDGPRHPPATGAAPARIVLLLHGYGADGDDLIGLAPAWAPAMPDALFVSPHAPFPCEGAPFGRQWFGLHGRGDPIPHGGPSPPDGILQSFKPPHLSGTRQRGR

Secondary structure (DSSP, 8-state):
------EE--TTSSPPSEEEE----TT--HHHHHTTHHHHTTT-TTEEEE-PPPSEEPSS-TT-EESS-----SS---TT-SPPPTTTGGG--PPPPTT------